Protein AF-A0A2G0VBZ6-F1 (afdb_monomer_lite)

pLDDT: mean 75.22, std 12.39, range [44.5, 91.56]

Foldseek 3Di:
DDPPPPCVVVDDDDPPDDDPVNVVVVVVVCVVCVVVVPPPPQLLVVCPVPDDPPPDDPVRSVVVSVVVVD

Secondary structure (DSSP, 8-state):
------TTTTSPPPTT---HHHHHHHHHHHHHHTGGG-S---HHHHHHHHS-TTSS-HHHHHHHHHHTT-

Radius of gyration: 25.4 Å; chains: 1; bounding box: 37×25×76 Å

Sequence (70 aa):
MNADTNPIYTRPFHPARLNGDEIHALALWLKANGSKRVRAPDLRSVFSERYPAGLFSEDEVSVLCELMKN

Structure (mmCIF, N/CA/C/O backbone):
data_AF-A0A2G0VBZ6-F1
#
_entry.id   AF-A0A2G0VBZ6-F1
#
loop_
_atom_site.group_PDB
_atom_site.id
_atom_site.type_symbol
_atom_site.label_atom_id
_atom_site.label_alt_id
_atom_site.label_comp_id
_atom_site.label_asym_id
_atom_site.label_entity_id
_atom_site.label_seq_id
_atom_site.pdbx_PDB_ins_code
_atom_site.Cartn_x
_atom_site.Cartn_y
_atom_site.Cartn_z
_atom_site.occupancy
_atom_site.B_iso_or_equiv
_atom_site.auth_seq_id
_atom_site.auth_comp_id
_atom_site.auth_asym_id
_atom_site.auth_atom_id
_atom_site.pdbx_PDB_model_num
ATOM 1 N N . MET A 1 1 ? 21.250 -8.945 -57.783 1.00 44.50 1 MET A N 1
ATOM 2 C CA . MET A 1 1 ? 21.393 -8.173 -56.531 1.00 44.50 1 MET A CA 1
ATOM 3 C C . MET A 1 1 ? 20.643 -8.958 -55.464 1.00 44.50 1 MET A C 1
ATOM 5 O O . MET A 1 1 ? 19.422 -8.903 -55.440 1.00 44.50 1 MET A O 1
ATOM 9 N N . ASN A 1 2 ? 21.336 -9.817 -54.716 1.00 46.72 2 ASN A N 1
ATOM 10 C CA . ASN A 1 2 ? 20.697 -10.719 -53.755 1.00 46.72 2 ASN A CA 1
ATOM 11 C C . ASN A 1 2 ? 20.491 -9.943 -52.455 1.00 46.72 2 ASN A C 1
ATOM 13 O O . ASN A 1 2 ? 21.461 -9.550 -51.818 1.00 46.72 2 ASN A O 1
ATOM 17 N N . ALA A 1 3 ? 19.240 -9.645 -52.117 1.00 57.47 3 ALA A N 1
ATOM 18 C CA . ALA A 1 3 ? 18.910 -9.065 -50.828 1.00 57.47 3 ALA A CA 1
ATOM 19 C C . ALA A 1 3 ? 19.024 -10.176 -49.783 1.00 57.47 3 ALA A C 1
ATOM 21 O O . ALA A 1 3 ? 18.111 -10.995 -49.648 1.00 57.47 3 ALA A O 1
ATOM 22 N N . ASP A 1 4 ? 20.155 -10.208 -49.078 1.00 56.34 4 ASP A N 1
ATOM 23 C CA . ASP A 1 4 ? 20.356 -10.975 -47.850 1.00 56.34 4 ASP A CA 1
ATOM 24 C C . ASP A 1 4 ? 19.322 -10.515 -46.814 1.00 56.34 4 ASP A C 1
ATOM 26 O O . ASP A 1 4 ? 19.543 -9.635 -45.981 1.00 56.34 4 ASP A O 1
ATOM 30 N N . THR A 1 5 ? 18.120 -11.071 -46.937 1.00 60.81 5 THR A N 1
ATOM 31 C CA . THR A 1 5 ? 16.991 -10.808 -46.057 1.00 60.81 5 THR A CA 1
ATOM 32 C C . THR A 1 5 ? 17.317 -11.491 -44.744 1.00 60.81 5 THR A C 1
ATOM 34 O O . THR A 1 5 ? 17.126 -12.695 -44.591 1.00 60.81 5 THR A O 1
ATOM 37 N N . ASN A 1 6 ? 17.900 -10.720 -43.828 1.00 59.94 6 ASN A N 1
ATOM 38 C CA . ASN A 1 6 ? 18.306 -11.176 -42.511 1.00 59.94 6 ASN A CA 1
ATOM 39 C C . ASN A 1 6 ? 17.131 -11.929 -41.838 1.00 59.94 6 ASN A C 1
ATOM 41 O O . ASN A 1 6 ? 16.117 -11.299 -41.514 1.00 59.94 6 ASN A O 1
ATOM 45 N N . PRO A 1 7 ? 17.246 -13.253 -41.605 1.00 56.50 7 PRO A N 1
ATOM 46 C CA . PRO A 1 7 ? 16.158 -14.094 -41.093 1.00 56.50 7 PRO A CA 1
ATOM 47 C C . PRO A 1 7 ? 15.749 -13.749 -39.651 1.00 56.50 7 PRO A C 1
ATOM 49 O O . PRO A 1 7 ? 14.807 -14.325 -39.111 1.00 56.50 7 PRO A O 1
ATOM 52 N N . ILE A 1 8 ? 16.438 -12.800 -39.007 1.00 55.59 8 ILE A N 1
ATOM 53 C CA . ILE A 1 8 ? 16.094 -12.300 -37.674 1.00 55.59 8 ILE A CA 1
ATOM 54 C C . ILE A 1 8 ? 14.774 -11.508 -37.689 1.00 55.59 8 ILE A C 1
ATOM 56 O O . ILE A 1 8 ? 14.046 -11.545 -36.699 1.00 55.59 8 ILE A O 1
ATOM 60 N N . TYR A 1 9 ? 14.419 -10.848 -38.799 1.00 56.22 9 TYR A N 1
ATOM 61 C CA . TYR A 1 9 ? 13.199 -10.026 -38.880 1.00 56.22 9 TYR A CA 1
ATOM 62 C C . TYR A 1 9 ? 11.917 -10.819 -39.166 1.00 56.22 9 TYR A C 1
ATOM 64 O O . TYR A 1 9 ? 10.823 -10.302 -38.957 1.00 56.22 9 TYR A O 1
ATOM 72 N N . THR A 1 10 ? 12.027 -12.068 -39.619 1.00 58.53 10 THR A N 1
ATOM 73 C CA . THR A 1 10 ? 10.885 -12.953 -39.908 1.00 58.53 10 THR A CA 1
ATOM 74 C C . THR A 1 10 ? 10.513 -13.864 -38.744 1.00 58.53 10 THR A C 1
ATOM 76 O O . THR A 1 10 ? 9.526 -14.596 -38.831 1.00 58.53 10 THR A O 1
ATOM 79 N N . ARG A 1 11 ? 11.265 -13.835 -37.635 1.00 66.69 11 ARG A N 1
ATOM 80 C CA . ARG A 1 11 ? 10.923 -14.633 -36.458 1.00 66.69 11 ARG A CA 1
ATOM 81 C C . ARG A 1 11 ? 9.752 -13.972 -35.719 1.00 66.69 11 ARG A C 1
ATOM 83 O O . ARG A 1 11 ? 9.913 -12.845 -35.250 1.00 66.69 11 ARG A O 1
ATOM 90 N N . PRO A 1 12 ? 8.599 -14.650 -35.568 1.00 65.81 12 PRO A N 1
ATOM 91 C CA . PRO A 1 12 ? 7.484 -14.103 -34.810 1.00 65.81 12 PRO A CA 1
ATOM 92 C C . PRO A 1 12 ? 7.944 -13.835 -33.377 1.00 65.81 12 PRO A C 1
ATOM 94 O O . PRO A 1 12 ? 8.509 -14.709 -32.709 1.00 65.81 12 PRO A O 1
ATOM 97 N N . PHE A 1 13 ? 7.758 -12.598 -32.923 1.00 68.38 13 PHE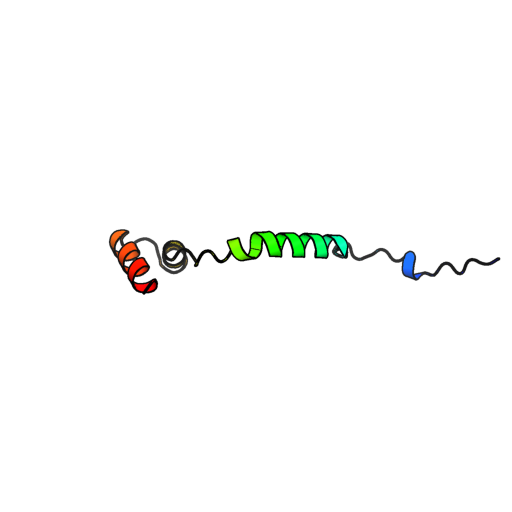 A N 1
ATOM 98 C CA . PHE A 1 13 ? 8.066 -12.232 -31.550 1.00 68.38 13 PHE A CA 1
ATOM 99 C C . PHE A 1 13 ? 7.125 -12.954 -30.588 1.00 68.38 13 PHE A C 1
ATOM 101 O O . PHE A 1 13 ? 5.992 -13.291 -30.930 1.00 68.38 13 PHE A O 1
ATOM 108 N N . HIS A 1 14 ? 7.613 -13.212 -29.375 1.00 72.31 14 HIS A N 1
ATOM 109 C CA . HIS A 1 14 ? 6.806 -13.832 -28.333 1.00 72.31 14 HIS A CA 1
ATOM 110 C C . HIS A 1 14 ? 5.549 -12.975 -28.081 1.00 72.31 14 HIS A C 1
ATOM 112 O O . HIS A 1 14 ? 5.685 -11.757 -27.977 1.00 72.31 14 HIS A O 1
ATOM 118 N N . PRO A 1 15 ? 4.347 -13.562 -27.942 1.00 69.06 15 PRO A N 1
ATOM 119 C CA . PRO A 1 15 ? 3.097 -12.807 -27.789 1.00 69.06 15 PRO A CA 1
ATOM 120 C C . PRO A 1 15 ? 3.052 -11.932 -26.527 1.00 69.06 15 PRO A C 1
ATOM 122 O O . PRO A 1 15 ? 2.270 -10.995 -26.455 1.00 69.06 15 PRO A O 1
ATOM 125 N N . ALA A 1 16 ? 3.914 -12.209 -25.545 1.00 70.94 16 ALA A N 1
ATOM 126 C CA . ALA A 1 16 ? 4.098 -11.377 -24.353 1.00 70.94 16 ALA A CA 1
ATOM 127 C C . ALA A 1 16 ? 5.275 -10.386 -24.459 1.00 70.94 16 ALA A C 1
ATOM 129 O O . ALA A 1 16 ? 5.732 -9.861 -23.444 1.00 70.94 16 ALA A O 1
ATOM 130 N N . ARG A 1 17 ? 5.840 -10.173 -25.654 1.00 74.56 17 ARG A N 1
ATOM 131 C CA . ARG A 1 17 ? 6.892 -9.174 -25.847 1.00 74.56 17 ARG A CA 1
ATOM 132 C C . ARG A 1 17 ? 6.261 -7.793 -25.722 1.00 74.56 17 ARG A C 1
ATOM 134 O O . ARG A 1 17 ? 5.597 -7.334 -26.640 1.00 74.56 17 ARG A O 1
ATOM 141 N N . LEU A 1 18 ? 6.534 -7.138 -24.603 1.00 66.81 18 LEU A N 1
ATOM 142 C CA . LEU A 1 18 ? 6.212 -5.731 -24.418 1.00 66.81 18 LEU A 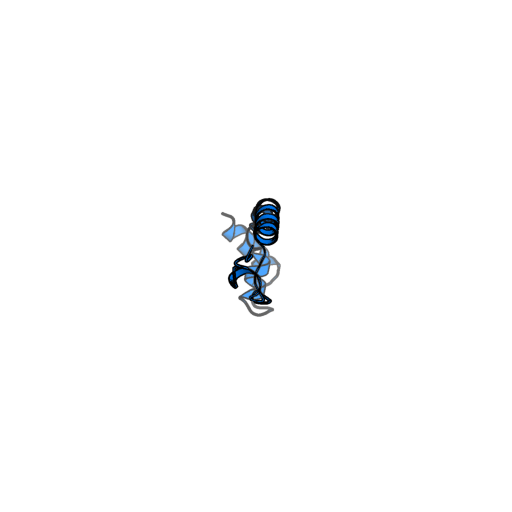CA 1
ATOM 143 C C . LEU A 1 18 ? 7.090 -4.894 -25.356 1.00 66.81 18 LEU A C 1
ATOM 145 O O . LEU A 1 18 ? 8.311 -5.091 -25.422 1.00 66.81 18 LEU A O 1
ATOM 149 N N . ASN A 1 19 ? 6.470 -3.993 -26.114 1.00 80.69 19 ASN A N 1
ATOM 150 C CA . ASN A 1 19 ? 7.193 -3.055 -26.965 1.00 80.69 19 ASN A CA 1
ATOM 151 C C . ASN A 1 19 ? 7.946 -2.026 -26.094 1.00 80.69 19 ASN A C 1
ATOM 153 O O . ASN A 1 19 ? 7.521 -1.700 -24.986 1.00 80.69 19 ASN A O 1
ATOM 157 N N . GLY A 1 20 ? 9.059 -1.482 -26.595 1.00 80.00 20 GLY A N 1
ATOM 158 C CA . GLY A 1 20 ? 9.816 -0.438 -25.892 1.00 80.00 20 GLY A CA 1
ATOM 159 C C . GLY A 1 20 ? 8.953 0.786 -25.569 1.00 80.00 20 GLY A C 1
ATOM 160 O O . GLY A 1 20 ? 9.047 1.335 -24.472 1.00 80.00 20 GLY A O 1
ATOM 161 N N . ASP A 1 21 ? 8.039 1.138 -26.475 1.00 83.75 21 ASP A N 1
ATOM 162 C CA . ASP A 1 21 ? 7.096 2.244 -26.285 1.00 83.75 21 ASP A CA 1
ATOM 163 C C . ASP A 1 21 ? 6.049 1.948 -25.204 1.00 83.75 21 ASP A C 1
ATOM 165 O O . ASP A 1 21 ? 5.675 2.839 -24.444 1.00 83.75 21 ASP A O 1
ATOM 169 N N . GLU A 1 22 ? 5.606 0.694 -25.077 1.00 84.94 22 GLU A N 1
ATOM 170 C CA . 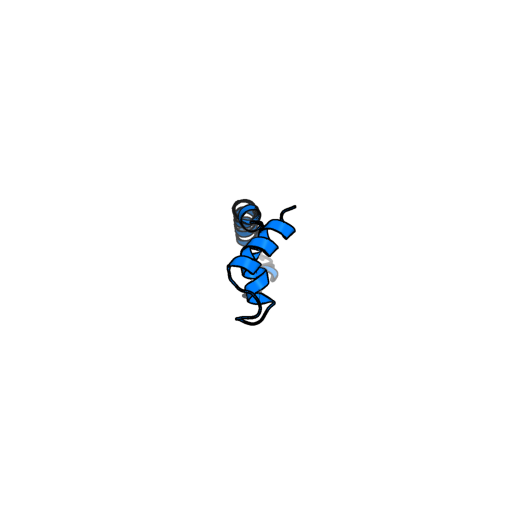GLU A 1 22 ? 4.656 0.272 -24.037 1.00 84.94 22 GLU A CA 1
ATOM 171 C C . GLU A 1 22 ? 5.308 0.307 -22.653 1.00 84.94 22 GLU A C 1
ATOM 173 O O . GLU A 1 22 ? 4.705 0.775 -21.687 1.00 84.94 22 GLU A O 1
ATOM 178 N N . ILE A 1 23 ? 6.571 -0.123 -22.563 1.00 87.44 23 ILE A N 1
ATOM 179 C CA . ILE A 1 23 ? 7.372 -0.015 -21.339 1.00 87.44 23 ILE A CA 1
ATOM 180 C C . ILE A 1 23 ? 7.571 1.461 -20.977 1.00 87.44 23 ILE A C 1
ATOM 182 O O . ILE A 1 23 ? 7.443 1.833 -19.809 1.00 87.44 23 ILE A O 1
ATOM 186 N N . HIS A 1 24 ? 7.838 2.318 -21.964 1.00 89.75 24 HIS A N 1
ATOM 187 C CA . HIS A 1 24 ? 7.988 3.753 -21.744 1.00 89.75 24 HIS A CA 1
ATOM 188 C C . HIS A 1 24 ? 6.677 4.403 -21.272 1.00 89.75 24 HIS A C 1
ATOM 190 O O . HIS A 1 24 ? 6.677 5.165 -20.303 1.00 89.75 24 HIS A O 1
ATOM 196 N N . ALA A 1 25 ? 5.547 4.050 -21.887 1.00 89.06 25 ALA A N 1
ATOM 197 C CA . ALA A 1 25 ? 4.223 4.509 -21.479 1.00 89.06 25 ALA A CA 1
ATOM 198 C C . ALA A 1 25 ? 3.876 4.056 -20.050 1.00 89.06 25 ALA A C 1
ATOM 200 O O . ALA A 1 25 ? 3.400 4.860 -19.243 1.00 89.06 25 ALA A O 1
ATOM 201 N N . LEU A 1 26 ? 4.184 2.803 -19.697 1.00 86.50 26 LEU A N 1
ATOM 202 C CA . LEU A 1 26 ? 4.017 2.288 -18.339 1.00 86.50 26 LEU A CA 1
ATOM 203 C C . LEU A 1 26 ? 4.903 3.040 -17.337 1.00 86.50 26 LEU A C 1
ATOM 205 O O . LEU A 1 26 ? 4.433 3.408 -16.261 1.00 86.50 26 LEU A O 1
ATOM 209 N N . ALA A 1 27 ? 6.161 3.313 -17.686 1.00 88.31 27 ALA A N 1
ATOM 210 C CA . ALA A 1 27 ? 7.077 4.071 -16.839 1.00 88.31 27 ALA A CA 1
ATOM 211 C C . ALA A 1 27 ? 6.569 5.501 -16.583 1.00 88.31 27 ALA A C 1
ATOM 213 O O . ALA A 1 27 ? 6.613 5.976 -15.448 1.00 88.31 27 ALA A O 1
ATOM 214 N N . LEU A 1 28 ? 6.026 6.173 -17.603 1.00 91.56 28 LEU A N 1
ATOM 215 C CA . LEU A 1 28 ? 5.404 7.493 -17.460 1.00 91.56 28 LEU A CA 1
ATOM 216 C C . LEU A 1 28 ? 4.149 7.442 -16.579 1.00 91.56 28 LEU A C 1
ATOM 218 O O . LEU A 1 28 ? 3.977 8.294 -15.703 1.00 91.56 28 LEU A O 1
ATOM 222 N N . TRP A 1 29 ? 3.304 6.422 -16.748 1.00 88.00 29 TRP A N 1
ATOM 223 C CA . TRP A 1 29 ? 2.124 6.223 -15.907 1.00 88.00 29 TRP A CA 1
ATOM 224 C C . TRP A 1 29 ? 2.500 5.969 -14.443 1.00 88.00 29 TRP A C 1
ATOM 226 O O . TRP A 1 29 ? 1.919 6.584 -13.546 1.00 88.00 29 TRP A O 1
ATOM 236 N N . LEU A 1 30 ? 3.500 5.119 -14.193 1.00 86.31 30 LEU A N 1
ATOM 237 C CA . LEU A 1 30 ? 4.033 4.850 -12.857 1.00 86.31 30 LEU A CA 1
ATOM 238 C C . LEU A 1 30 ? 4.703 6.084 -12.256 1.00 86.31 30 LEU A C 1
ATOM 240 O O . LEU A 1 30 ? 4.563 6.324 -11.065 1.00 86.31 30 LEU A O 1
ATOM 244 N N . LYS A 1 31 ? 5.375 6.918 -13.046 1.00 84.38 31 LYS A N 1
ATOM 245 C CA . LYS A 1 31 ? 5.929 8.185 -12.556 1.00 84.38 31 LYS A CA 1
ATOM 246 C C . LYS A 1 31 ? 4.826 9.158 -12.125 1.00 84.38 31 LYS A C 1
ATOM 248 O O . LYS A 1 31 ? 4.956 9.813 -11.098 1.00 84.38 31 LYS A O 1
ATOM 253 N N . ALA A 1 32 ? 3.727 9.226 -12.878 1.00 82.88 32 ALA A N 1
ATOM 254 C CA . ALA A 1 32 ? 2.602 10.116 -12.587 1.00 82.88 32 ALA A CA 1
ATOM 255 C C . ALA A 1 32 ? 1.662 9.601 -11.475 1.00 82.88 32 ALA A C 1
ATOM 257 O O . ALA A 1 32 ? 0.983 10.395 -10.819 1.00 82.88 32 ALA A O 1
ATOM 258 N N . ASN A 1 33 ? 1.589 8.281 -11.264 1.00 78.44 33 ASN A N 1
ATOM 259 C CA . ASN A 1 33 ? 0.622 7.650 -10.352 1.00 78.44 33 ASN A CA 1
ATOM 260 C C . ASN A 1 33 ? 1.258 6.805 -9.237 1.00 78.44 33 ASN A C 1
ATOM 262 O O . ASN A 1 33 ? 0.577 6.456 -8.276 1.00 78.44 33 ASN A O 1
ATOM 266 N N . GLY A 1 34 ? 2.551 6.505 -9.313 1.00 67.12 34 GLY A N 1
ATOM 267 C CA . GLY A 1 34 ? 3.279 5.694 -8.334 1.00 67.12 34 GLY A CA 1
ATOM 268 C C . GLY A 1 34 ? 3.367 6.370 -6.972 1.00 67.12 34 GLY A C 1
ATOM 269 O O . GLY A 1 34 ? 3.116 5.728 -5.957 1.00 67.12 34 GLY A O 1
ATOM 270 N N . SER A 1 35 ? 3.574 7.689 -6.941 1.00 62.84 35 SER A N 1
ATOM 271 C CA . SER A 1 35 ? 3.534 8.473 -5.698 1.00 62.84 35 SER A CA 1
ATOM 272 C C . SER A 1 35 ? 2.135 8.542 -5.079 1.00 62.84 35 SER A C 1
ATOM 274 O O . SER A 1 35 ? 2.014 8.685 -3.868 1.00 62.84 35 SER A O 1
ATOM 276 N N . LYS A 1 36 ? 1.065 8.386 -5.876 1.00 61.69 36 LYS A N 1
ATOM 277 C CA . LYS A 1 36 ? -0.319 8.375 -5.366 1.00 61.69 36 LYS A CA 1
ATOM 278 C C . LYS A 1 36 ? -0.661 7.075 -4.629 1.00 61.69 36 LYS A C 1
ATOM 280 O O . LYS A 1 36 ? -1.575 7.071 -3.811 1.00 61.69 36 LYS A O 1
ATOM 285 N N . ARG A 1 37 ? 0.061 5.978 -4.902 1.00 55.03 37 ARG A N 1
ATOM 286 C CA . ARG A 1 37 ? -0.154 4.663 -4.263 1.00 55.03 37 ARG A CA 1
ATOM 287 C C . ARG A 1 37 ? 0.586 4.496 -2.936 1.00 55.03 37 ARG A C 1
ATOM 289 O O . ARG A 1 37 ? 0.347 3.509 -2.257 1.00 55.03 37 ARG A O 1
ATOM 296 N N . VAL A 1 38 ? 1.403 5.471 -2.535 1.00 55.34 38 VAL A N 1
ATOM 297 C CA . VAL A 1 38 ? 1.963 5.560 -1.175 1.00 55.34 38 VAL A CA 1
ATOM 298 C C . VAL A 1 38 ? 1.135 6.544 -0.345 1.00 55.34 38 VAL A C 1
ATOM 300 O O . VAL A 1 38 ? 1.653 7.323 0.450 1.00 55.34 38 VAL A O 1
ATOM 303 N N . ARG A 1 39 ? -0.194 6.532 -0.514 1.00 57.88 39 ARG A N 1
ATOM 304 C CA . ARG A 1 39 ? -1.046 6.896 0.618 1.00 57.88 39 ARG A CA 1
ATOM 305 C C . ARG A 1 39 ? -0.688 5.864 1.678 1.00 57.88 39 ARG A C 1
ATOM 307 O O . ARG A 1 39 ? -0.791 4.675 1.381 1.00 57.88 39 ARG A O 1
ATOM 314 N N . ALA A 1 40 ? -0.155 6.310 2.818 1.00 60.62 40 ALA A N 1
ATOM 315 C CA . ALA A 1 40 ? 0.166 5.431 3.938 1.00 60.62 40 ALA A CA 1
ATOM 316 C C . ALA A 1 40 ? -0.950 4.382 4.049 1.00 60.62 40 ALA A C 1
ATOM 318 O O . ALA A 1 40 ? -2.116 4.793 3.955 1.00 60.62 40 ALA A O 1
ATOM 319 N N . PRO A 1 41 ? -0.612 3.077 4.106 1.00 64.38 41 PRO A N 1
ATOM 320 C CA . PRO A 1 41 ? -1.618 2.025 4.106 1.00 64.38 41 PRO A CA 1
ATOM 321 C C . PRO A 1 41 ? -2.672 2.423 5.125 1.00 64.38 41 PRO A C 1
ATOM 323 O O . PRO A 1 41 ? -2.316 2.771 6.253 1.00 64.38 41 PRO A O 1
ATOM 326 N N . ASP A 1 42 ? -3.927 2.515 4.681 1.00 75.50 42 ASP A N 1
ATOM 327 C CA . ASP A 1 42 ? -4.998 2.963 5.557 1.00 75.50 42 ASP A CA 1
ATOM 328 C C . ASP A 1 4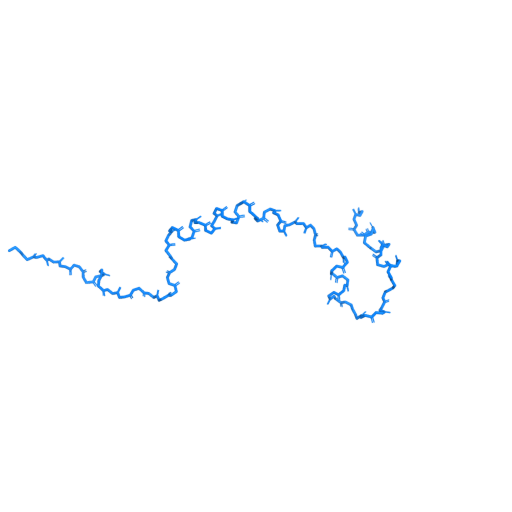2 ? -4.985 2.015 6.750 1.00 75.50 42 ASP A C 1
ATOM 330 O O . ASP A 1 42 ? -5.196 0.812 6.590 1.00 75.50 42 ASP A O 1
ATOM 334 N N . LEU A 1 43 ? -4.602 2.531 7.919 1.00 76.69 43 LEU A N 1
ATOM 335 C CA . LEU A 1 43 ? -4.319 1.707 9.089 1.00 76.69 43 LEU A CA 1
ATOM 336 C C . LEU A 1 43 ? -5.550 0.862 9.429 1.00 76.69 43 LEU A C 1
ATOM 338 O O . LEU A 1 43 ? -5.416 -0.304 9.785 1.00 76.69 43 LEU A O 1
ATOM 342 N N . ARG A 1 44 ? -6.748 1.399 9.164 1.00 77.62 44 ARG A N 1
ATOM 343 C CA . ARG A 1 44 ? -8.024 0.681 9.258 1.00 77.62 44 ARG A CA 1
ATOM 344 C C . ARG A 1 44 ? -8.078 -0.548 8.346 1.00 77.62 44 ARG A C 1
ATOM 346 O O . ARG A 1 44 ? -8.471 -1.611 8.812 1.00 77.62 44 ARG A O 1
ATOM 353 N N . SER A 1 45 ? -7.628 -0.427 7.094 1.00 78.12 45 SER A N 1
ATOM 354 C CA . SER A 1 45 ? -7.532 -1.548 6.140 1.00 78.12 45 SER A CA 1
ATOM 355 C C . SER A 1 45 ? -6.582 -2.625 6.655 1.00 78.12 45 SER A C 1
ATOM 357 O O . SER A 1 45 ? -6.900 -3.811 6.614 1.00 78.12 45 SER A O 1
ATOM 359 N N . VAL A 1 46 ? -5.440 -2.218 7.222 1.00 80.94 46 VAL A N 1
ATOM 360 C CA . VAL A 1 46 ? -4.473 -3.150 7.822 1.00 80.94 46 VAL A CA 1
ATOM 361 C C . VAL A 1 46 ? -5.104 -3.913 8.986 1.00 80.94 46 VAL A C 1
ATOM 363 O O . VAL A 1 46 ? -4.897 -5.123 9.099 1.00 80.94 46 VAL A O 1
ATOM 366 N N . PHE A 1 47 ? -5.889 -3.237 9.829 1.00 82.62 47 PHE A N 1
ATOM 367 C CA . PHE A 1 47 ? -6.590 -3.894 10.928 1.00 82.62 47 PHE A CA 1
ATOM 368 C C . PHE A 1 47 ? -7.667 -4.861 10.423 1.00 82.62 47 PHE A C 1
ATOM 370 O O . PHE A 1 47 ? -7.718 -5.993 10.896 1.00 82.62 47 PHE A O 1
ATOM 377 N N . SER A 1 48 ? -8.460 -4.476 9.420 1.00 79.94 48 SER A N 1
ATOM 378 C CA . SER A 1 48 ? -9.503 -5.349 8.863 1.00 79.94 48 SER A CA 1
ATOM 379 C C . SER A 1 48 ? -8.961 -6.558 8.099 1.00 79.94 48 SER A C 1
ATOM 381 O O . SER A 1 48 ? -9.599 -7.604 8.077 1.00 79.94 48 SER A O 1
ATOM 383 N N . GLU A 1 49 ? -7.796 -6.432 7.458 1.00 82.81 49 GLU A N 1
ATOM 384 C CA . GLU A 1 49 ? -7.191 -7.519 6.679 1.00 82.81 49 GLU A CA 1
ATOM 385 C C . GLU A 1 49 ? -6.417 -8.511 7.556 1.00 82.81 49 GLU A C 1
ATOM 387 O O . GLU A 1 49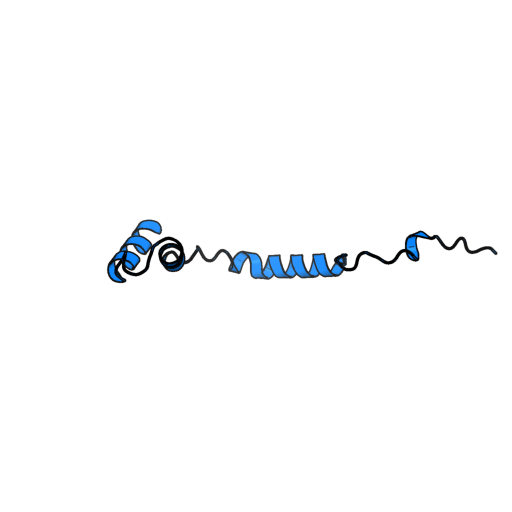 ? -6.336 -9.694 7.225 1.00 82.81 49 GLU A O 1
ATOM 392 N N . ARG A 1 50 ? -5.825 -8.047 8.667 1.00 86.69 50 ARG A N 1
ATOM 393 C CA . ARG A 1 50 ? -5.021 -8.898 9.561 1.00 86.69 50 ARG A CA 1
ATOM 394 C C . ARG A 1 50 ? -5.805 -9.534 10.695 1.00 86.69 50 ARG A C 1
ATOM 396 O O . ARG A 1 50 ? -5.361 -10.565 11.199 1.00 86.69 50 ARG A O 1
ATOM 403 N N . TYR A 1 51 ? -6.907 -8.928 11.126 1.00 86.06 51 TYR A N 1
ATOM 404 C CA . TYR A 1 51 ? -7.612 -9.355 12.327 1.00 86.06 51 TYR A CA 1
ATOM 405 C C . TYR A 1 51 ? -9.067 -9.737 12.034 1.00 86.06 51 TYR A C 1
ATOM 407 O O . TYR A 1 51 ? -9.719 -9.108 11.202 1.00 86.06 51 TYR A O 1
ATOM 415 N N . PRO A 1 5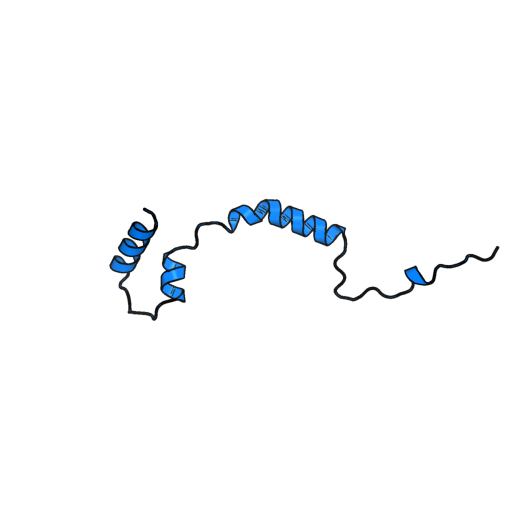2 ? -9.592 -10.777 12.706 1.00 85.44 52 PRO A N 1
ATOM 416 C CA . PRO A 1 52 ? -10.965 -11.219 12.514 1.00 85.44 52 PRO A CA 1
ATOM 417 C C . PRO A 1 52 ? -11.980 -10.148 12.934 1.00 85.44 52 PRO A C 1
ATOM 419 O O . PRO A 1 52 ? -11.755 -9.373 13.867 1.00 85.44 52 PRO A O 1
ATOM 422 N N . ALA A 1 53 ? -13.131 -10.144 12.258 1.00 81.38 53 ALA A N 1
ATOM 423 C CA . ALA A 1 53 ? -14.231 -9.232 12.552 1.00 81.38 53 ALA A CA 1
ATOM 424 C C . ALA A 1 53 ? -14.721 -9.402 14.001 1.00 81.38 53 ALA A C 1
ATOM 426 O O . ALA A 1 53 ? -14.943 -10.522 14.461 1.00 81.38 53 ALA A O 1
ATOM 427 N N . GLY A 1 54 ? -14.888 -8.283 14.710 1.00 83.88 54 GLY A N 1
ATOM 428 C CA . GLY A 1 54 ? -15.304 -8.263 16.115 1.00 83.88 54 GLY A CA 1
ATOM 429 C C . GLY A 1 54 ? -14.167 -8.383 17.135 1.00 83.88 54 GLY A C 1
ATOM 430 O O . GLY A 1 54 ? -14.451 -8.364 18.327 1.00 83.88 54 GLY A O 1
ATOM 431 N N . LEU A 1 55 ? -12.899 -8.479 16.702 1.00 86.31 55 LEU A N 1
ATOM 432 C CA . LEU A 1 55 ? -11.754 -8.402 17.623 1.00 86.31 55 LEU A CA 1
ATOM 433 C C . LEU A 1 55 ? -11.577 -6.996 18.209 1.00 86.31 55 LEU A C 1
ATOM 435 O O . LEU A 1 55 ? -11.177 -6.858 19.360 1.00 86.31 55 LEU A O 1
ATOM 439 N N . PHE A 1 56 ? -11.872 -5.975 17.406 1.00 85.44 56 PHE A N 1
ATOM 440 C CA . PHE A 1 56 ? -11.800 -4.573 17.793 1.00 85.44 56 PHE A CA 1
ATOM 441 C C . PHE A 1 56 ? -13.136 -3.897 17.501 1.00 85.44 56 PHE A C 1
ATOM 443 O O . PHE A 1 56 ? -13.746 -4.137 16.455 1.00 85.44 56 PHE A O 1
ATOM 450 N N . SER A 1 57 ? -13.575 -3.041 18.416 1.00 86.44 57 SER A N 1
ATOM 451 C CA . SER A 1 57 ? -14.639 -2.071 18.162 1.00 86.44 57 SER A CA 1
ATOM 452 C C . SER A 1 57 ? -14.125 -0.902 17.312 1.00 86.44 57 SER A C 1
ATOM 454 O O . SER A 1 57 ? -12.921 -0.650 17.234 1.00 86.44 57 SER A O 1
ATOM 456 N N . GLU A 1 58 ? -15.034 -0.153 16.683 1.00 84.25 58 GLU A N 1
ATOM 457 C CA . GLU A 1 58 ? -14.664 1.014 15.866 1.00 84.25 58 GLU A CA 1
ATOM 458 C C . GLU A 1 58 ? -13.885 2.076 16.663 1.00 84.25 58 GLU A C 1
ATOM 460 O O . GLU A 1 58 ? -12.956 2.690 16.130 1.00 84.25 58 GLU A O 1
ATOM 465 N N . ASP A 1 59 ? -14.210 2.243 17.947 1.00 86.94 59 ASP A N 1
ATOM 466 C CA . ASP A 1 59 ? -13.538 3.193 18.836 1.00 86.94 59 ASP A CA 1
ATOM 467 C C . ASP A 1 59 ? -12.088 2.762 19.107 1.00 86.94 59 ASP A C 1
ATOM 469 O O . ASP A 1 59 ? -11.159 3.566 19.002 1.00 86.94 59 ASP A O 1
ATOM 473 N N . GLU A 1 60 ? -11.866 1.469 19.368 1.00 88.69 60 GLU A N 1
ATOM 474 C CA . GLU A 1 60 ? -10.530 0.903 19.591 1.00 88.69 60 GLU A CA 1
ATOM 475 C C . GLU A 1 60 ? -9.666 0.965 18.328 1.00 88.69 60 GLU A C 1
ATOM 477 O O . GLU A 1 60 ? -8.488 1.319 18.403 1.00 88.69 60 GLU A O 1
ATOM 482 N N . VAL A 1 61 ? -10.243 0.692 17.151 1.00 86.06 61 VAL A N 1
ATOM 483 C CA . VAL A 1 61 ? -9.537 0.838 15.867 1.00 86.06 61 VAL A CA 1
ATOM 484 C C . VAL A 1 61 ? -9.117 2.291 15.642 1.00 86.06 61 VAL A C 1
ATOM 486 O O . VAL A 1 61 ? -8.010 2.532 15.156 1.00 86.06 61 VAL A O 1
ATOM 489 N N . SER A 1 62 ? -9.953 3.267 16.015 1.00 84.75 62 SER A N 1
ATOM 490 C CA . SER A 1 62 ? -9.615 4.689 15.888 1.00 84.75 62 SER A CA 1
ATOM 491 C C . SER A 1 62 ? -8.424 5.069 16.771 1.00 84.75 62 SER A C 1
ATOM 493 O O . SER A 1 62 ? -7.471 5.674 16.279 1.00 84.75 62 SER A O 1
ATOM 495 N N . VAL A 1 63 ? -8.425 4.640 18.037 1.00 88.12 63 VAL A N 1
ATOM 496 C CA . VAL A 1 63 ? -7.318 4.883 18.979 1.00 88.12 63 VAL A CA 1
ATOM 497 C C . VAL A 1 63 ? -6.026 4.207 18.511 1.00 88.12 63 VAL A C 1
ATOM 499 O O . VAL A 1 63 ? -4.960 4.821 18.537 1.00 88.12 63 VAL A O 1
ATOM 502 N N . LEU A 1 64 ? -6.099 2.967 18.017 1.00 86.31 64 LEU A N 1
ATOM 503 C CA . LEU A 1 64 ? -4.939 2.256 17.468 1.00 86.31 64 LEU A CA 1
ATOM 504 C C . LEU A 1 64 ? -4.376 2.952 16.222 1.00 86.31 64 LEU A C 1
ATOM 506 O O . LEU A 1 64 ? -3.159 3.049 16.057 1.00 86.31 64 LEU A O 1
ATOM 510 N N . CYS A 1 65 ? -5.251 3.475 15.359 1.00 84.88 65 CYS A N 1
ATOM 511 C CA . CYS A 1 65 ? -4.842 4.258 14.197 1.00 84.88 65 CYS A CA 1
ATOM 512 C C . CYS A 1 65 ? -4.160 5.576 14.588 1.00 84.88 65 CYS A C 1
ATOM 514 O O . CYS A 1 65 ? -3.263 6.016 13.873 1.00 84.88 65 CYS A O 1
ATOM 516 N N . GLU A 1 66 ? -4.586 6.227 15.672 1.00 85.75 66 GLU A N 1
ATOM 517 C CA . GLU A 1 66 ? -3.934 7.433 16.198 1.00 85.75 66 GLU A CA 1
ATOM 518 C C . GLU A 1 66 ? -2.578 7.116 16.834 1.00 85.75 66 GLU A C 1
ATOM 520 O O . GLU A 1 66 ? -1.600 7.801 16.539 1.00 85.75 66 GLU A O 1
ATOM 525 N N . LEU A 1 67 ? -2.484 6.030 17.608 1.00 85.12 67 LEU A N 1
ATOM 526 C CA . LEU A 1 67 ? -1.234 5.575 18.221 1.00 85.12 67 LEU A CA 1
ATOM 527 C C . LEU A 1 67 ? -0.150 5.271 17.176 1.00 85.12 67 LEU A C 1
ATOM 529 O O . LEU A 1 67 ? 1.004 5.633 17.363 1.00 85.12 67 LEU A O 1
ATOM 533 N N . MET A 1 68 ? -0.515 4.627 16.064 1.00 80.44 68 MET A N 1
ATOM 534 C CA . MET A 1 68 ? 0.428 4.265 14.996 1.00 80.44 68 MET A CA 1
ATOM 535 C C . MET A 1 68 ? 0.873 5.445 14.112 1.00 80.44 68 MET A C 1
ATOM 537 O O . MET A 1 68 ? 1.745 5.264 13.262 1.00 80.44 68 MET A O 1
ATOM 541 N N . LYS A 1 69 ? 0.263 6.629 14.258 1.00 76.06 69 LYS A N 1
ATOM 542 C CA . LYS A 1 69 ? 0.642 7.854 13.528 1.00 76.06 69 LYS A CA 1
ATOM 543 C C . LYS A 1 69 ? 1.660 8.723 14.281 1.00 76.06 69 LYS A C 1
ATOM 545 O O . LYS A 1 69 ? 2.127 9.698 13.692 1.00 76.06 69 LYS A O 1
ATOM 550 N N . ASN A 1 70 ? 1.958 8.401 15.541 1.00 57.75 70 ASN A N 1
ATOM 551 C CA . ASN A 1 70 ? 2.910 9.101 16.410 1.00 57.75 70 ASN A CA 1
ATOM 552 C C . ASN A 1 70 ? 4.278 8.409 16.419 1.00 57.75 70 ASN A C 1
ATOM 554 O O . ASN A 1 70 ? 5.287 9.126 16.589 1.00 57.75 70 ASN A O 1
#